Protein AF-A0A0S3TKB3-F1 (afdb_monomer_lite)

Secondary structure (DSSP, 8-state):
-HHHHSS-HHHHHHHHHHHHHHHHHHHHTT--HHHHHHHHHHHHHHHHHHHS-HHHHHHHHHHHTSSHHHHHHHHHHHHHHHHHHHH-HHHHHHHHHHHHHHHHHHHHHHHTT--HHHHHHHHHHHHHHHHHHHHHHHHHHHHTTS--

pLDDT: mean 81.06, std 10.5, range [48.56, 94.25]

Sequence (148 aa):
MAFLQRLPWFSLILLLLTYTTFGWVLSRSRTQPILWLAVAIAIVIFIAILTIPLSKMADYSVSLFRSNLRSFGIAVLGAFLFFLIMARFRLFLDTLVIIAVTMLVKIDFQAAGFSQILAFWLTAAFSFAGLALGVLAEKLMFNYGLIF

Structure (mmCIF, N/CA/C/O backbone):
data_AF-A0A0S3TKB3-F1
#
_entry.id   AF-A0A0S3TKB3-F1
#
loop_
_atom_site.group_PDB
_atom_site.id
_atom_site.type_symbol
_atom_site.label_atom_id
_atom_site.label_alt_id
_atom_site.label_comp_id
_atom_site.label_asym_id
_atom_site.label_entity_id
_atom_site.label_seq_id
_atom_site.pdbx_PDB_ins_code
_atom_site.Cartn_x
_atom_site.Cartn_y
_atom_site.Cartn_z
_atom_site.occupancy
_atom_site.B_iso_or_equiv
_atom_site.auth_seq_id
_atom_site.auth_comp_id
_atom_site.auth_asym_id
_atom_site.auth_atom_id
_atom_site.pdbx_PDB_model_num
ATOM 1 N N . MET A 1 1 ? -4.755 -14.710 24.425 1.00 48.56 1 MET A N 1
ATOM 2 C CA . MET A 1 1 ? -4.784 -15.673 23.297 1.00 48.56 1 MET A CA 1
ATOM 3 C C . MET A 1 1 ? -5.890 -15.400 22.261 1.00 48.56 1 MET A C 1
ATOM 5 O O . MET A 1 1 ? -5.704 -15.783 21.117 1.00 48.56 1 MET A O 1
ATOM 9 N N . ALA A 1 2 ? -6.980 -14.678 22.577 1.00 59.78 2 ALA A N 1
ATOM 10 C CA . ALA A 1 2 ? -8.082 -14.416 21.627 1.00 59.78 2 ALA A CA 1
ATOM 11 C C . ALA A 1 2 ? -7.786 -13.388 20.504 1.00 59.78 2 ALA A C 1
ATOM 13 O O . ALA A 1 2 ? -8.429 -13.418 19.460 1.00 59.78 2 ALA A O 1
ATOM 14 N N . PHE A 1 3 ? -6.809 -12.489 20.688 1.00 58.69 3 PHE A N 1
ATOM 15 C CA . PHE A 1 3 ? -6.486 -11.437 19.708 1.00 58.69 3 PHE A CA 1
ATOM 16 C C . PHE A 1 3 ? -5.838 -11.991 18.426 1.00 58.69 3 PHE A C 1
ATOM 18 O O . PHE A 1 3 ? -6.195 -11.574 17.330 1.00 58.69 3 PHE A O 1
ATOM 25 N N . LEU A 1 4 ? -4.943 -12.981 18.554 1.00 59.38 4 LEU A N 1
ATOM 26 C CA . LEU A 1 4 ? -4.289 -13.641 17.413 1.00 59.38 4 LEU A CA 1
ATOM 27 C C . LEU A 1 4 ? -5.238 -14.560 16.628 1.00 59.38 4 LEU A C 1
ATOM 29 O O . LEU A 1 4 ? -5.048 -14.734 15.430 1.00 59.38 4 LEU A O 1
ATOM 33 N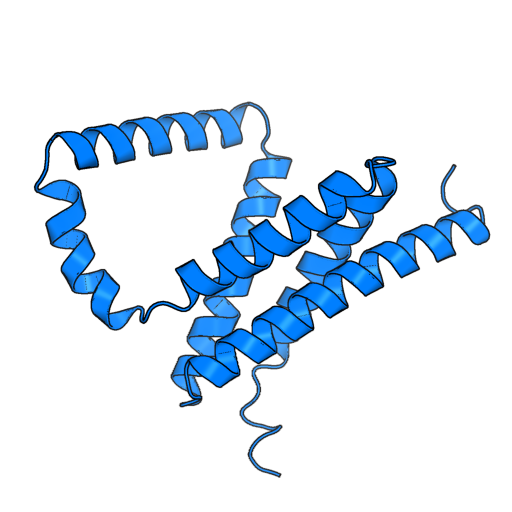 N . GLN A 1 5 ? -6.248 -15.139 17.284 1.00 60.50 5 GLN A N 1
ATOM 34 C CA . GLN A 1 5 ? -7.242 -16.004 16.631 1.00 60.50 5 GLN A CA 1
ATOM 35 C C . GLN A 1 5 ? -8.309 -15.212 15.870 1.00 60.50 5 GLN A C 1
ATOM 37 O O . GLN A 1 5 ? -8.861 -15.713 14.899 1.00 60.50 5 GLN A O 1
ATOM 42 N N . ARG A 1 6 ? -8.592 -13.973 16.292 1.00 65.25 6 ARG A N 1
ATOM 43 C CA . ARG A 1 6 ? -9.484 -13.056 15.566 1.00 65.25 6 ARG A CA 1
ATOM 44 C C . ARG A 1 6 ? -8.797 -12.323 14.417 1.00 65.25 6 ARG A C 1
ATOM 46 O O . ARG A 1 6 ? -9.469 -11.606 13.681 1.00 65.25 6 ARG A O 1
ATOM 53 N N . LEU A 1 7 ? -7.477 -12.456 14.287 1.00 72.69 7 LEU A N 1
ATOM 54 C CA . LEU A 1 7 ? -6.744 -11.845 13.191 1.00 72.69 7 LEU A CA 1
ATOM 55 C C . LEU A 1 7 ? -7.035 -12.625 11.901 1.00 72.69 7 LEU A C 1
ATOM 57 O O . LEU A 1 7 ? -6.867 -13.846 11.886 1.00 72.69 7 LEU A O 1
ATOM 61 N N . PRO A 1 8 ? -7.444 -11.964 10.813 1.00 78.81 8 PRO A N 1
ATOM 62 C CA . PRO A 1 8 ? -7.746 -12.653 9.571 1.00 78.81 8 PRO A CA 1
ATOM 63 C C . PRO A 1 8 ? -6.454 -12.954 8.808 1.00 78.81 8 PRO A C 1
ATOM 65 O O . PRO A 1 8 ? -6.017 -12.228 7.918 1.00 78.81 8 PRO A O 1
ATOM 68 N N . TRP A 1 9 ? -5.800 -14.046 9.201 1.00 79.25 9 TRP A N 1
ATOM 69 C CA . TRP A 1 9 ? -4.498 -14.446 8.668 1.00 79.25 9 TRP A CA 1
ATOM 70 C C . TRP A 1 9 ? -4.501 -14.612 7.151 1.00 79.25 9 TRP A C 1
ATOM 72 O O . TRP A 1 9 ? -3.556 -14.182 6.498 1.00 79.25 9 TRP A O 1
ATOM 82 N N . PHE A 1 10 ? -5.565 -15.179 6.578 1.00 84.75 10 PHE A N 1
ATOM 83 C CA . PHE A 1 10 ? -5.652 -15.389 5.133 1.00 84.75 10 PHE A CA 1
ATOM 84 C C . PHE A 1 10 ? -5.618 -14.075 4.353 1.00 84.75 10 PHE A C 1
ATOM 86 O O . PHE A 1 10 ? -4.838 -13.952 3.411 1.00 84.75 10 PHE A O 1
ATOM 93 N N . SER A 1 11 ? -6.406 -13.077 4.756 1.00 85.62 11 SER A N 1
ATOM 94 C CA . SER A 1 11 ? -6.429 -11.788 4.065 1.00 85.62 11 SER A CA 1
ATOM 95 C C . SER A 1 11 ? -5.152 -10.986 4.303 1.00 85.62 11 SER A C 1
ATOM 97 O O . SER A 1 11 ? -4.661 -10.348 3.375 1.00 85.62 11 SER A O 1
ATOM 99 N N . LEU A 1 12 ? -4.536 -11.097 5.484 1.00 85.06 12 LEU A N 1
ATOM 100 C CA . LEU A 1 12 ? -3.231 -10.491 5.766 1.00 85.06 12 LEU A CA 1
ATOM 101 C C . LEU A 1 12 ? -2.088 -11.117 4.958 1.00 85.06 12 LEU A C 1
ATOM 103 O O . LEU A 1 12 ? -1.234 -10.391 4.452 1.00 85.06 12 LEU A O 1
ATOM 107 N N . ILE A 1 13 ? -2.074 -12.442 4.801 1.00 89.06 13 ILE A N 1
ATOM 108 C CA . ILE A 1 13 ? -1.101 -13.139 3.948 1.00 89.06 13 ILE A CA 1
ATOM 109 C C . ILE A 1 13 ? -1.287 -12.706 2.495 1.00 89.06 13 ILE A C 1
ATOM 111 O O . ILE A 1 13 ? -0.310 -12.403 1.814 1.00 89.06 13 ILE A O 1
ATOM 115 N N . LEU A 1 14 ? -2.535 -12.625 2.030 1.00 88.00 14 LEU A N 1
ATOM 116 C CA . LEU A 1 14 ? -2.843 -12.195 0.670 1.00 88.00 14 LEU A CA 1
ATOM 117 C C . LEU A 1 14 ? -2.419 -10.737 0.431 1.00 88.00 14 LEU A C 1
ATOM 119 O O . LEU A 1 14 ? -1.887 -10.414 -0.632 1.00 88.00 14 LEU A O 1
ATOM 123 N N . LEU A 1 15 ? -2.593 -9.869 1.435 1.00 89.62 15 LEU A N 1
ATOM 124 C CA . LEU A 1 15 ? -2.149 -8.471 1.410 1.00 89.62 15 LEU A CA 1
ATOM 125 C C . LEU A 1 15 ? -0.634 -8.401 1.286 1.00 89.62 15 LEU A C 1
ATOM 127 O O . LEU A 1 15 ? -0.113 -7.743 0.387 1.00 89.62 15 LEU A O 1
ATOM 131 N N . LEU A 1 16 ? 0.061 -9.135 2.150 1.00 90.38 16 LEU A N 1
ATOM 132 C CA . LEU A 1 16 ? 1.512 -9.199 2.163 1.00 90.38 16 LEU A CA 1
ATOM 133 C C . LEU A 1 16 ? 2.039 -9.685 0.808 1.00 90.38 16 LEU A C 1
ATOM 135 O O . LEU A 1 16 ? 2.877 -9.014 0.217 1.00 90.38 16 LEU A O 1
ATOM 139 N N . LEU A 1 17 ? 1.479 -10.767 0.259 1.00 88.56 17 LEU A N 1
ATOM 140 C CA . LEU A 1 17 ? 1.892 -11.333 -1.027 1.00 88.56 17 LEU A CA 1
ATOM 141 C C . LEU A 1 17 ? 1.656 -10.369 -2.203 1.00 88.56 17 LEU A C 1
ATOM 143 O O . LEU A 1 17 ? 2.500 -10.242 -3.096 1.00 88.56 17 LEU A O 1
ATOM 147 N N . THR A 1 18 ? 0.532 -9.651 -2.181 1.00 90.12 18 THR A N 1
ATOM 148 C CA . THR A 1 18 ? 0.194 -8.643 -3.195 1.00 90.12 18 THR A CA 1
ATOM 149 C C . THR A 1 18 ? 1.203 -7.495 -3.168 1.00 90.12 18 THR A C 1
ATOM 151 O O . THR A 1 18 ? 1.782 -7.153 -4.199 1.00 90.12 18 THR A O 1
ATOM 154 N N . TYR A 1 19 ? 1.486 -6.941 -1.986 1.00 87.00 19 TYR A N 1
ATOM 155 C CA . TYR A 1 19 ? 2.459 -5.856 -1.841 1.00 87.00 19 TYR A CA 1
ATOM 156 C C . TYR A 1 19 ? 3.908 -6.310 -2.053 1.00 87.00 19 TYR A C 1
ATOM 158 O O . TYR A 1 19 ? 4.719 -5.516 -2.524 1.00 87.00 19 TYR A O 1
ATOM 166 N N . THR A 1 20 ? 4.240 -7.576 -1.789 1.00 88.62 20 THR A N 1
ATOM 167 C CA . THR A 1 20 ? 5.534 -8.171 -2.160 1.00 88.62 20 THR A CA 1
ATOM 168 C C . THR A 1 20 ? 5.708 -8.238 -3.666 1.00 88.62 20 THR A C 1
ATOM 170 O O . THR A 1 20 ? 6.736 -7.798 -4.176 1.00 88.62 20 THR A O 1
ATOM 173 N N . THR A 1 21 ? 4.692 -8.700 -4.392 1.00 86.12 21 THR A N 1
ATOM 174 C CA . THR A 1 21 ? 4.726 -8.728 -5.861 1.00 86.12 21 THR A CA 1
ATOM 175 C C . THR A 1 21 ? 4.843 -7.313 -6.427 1.00 86.12 21 THR A C 1
ATOM 177 O O . THR A 1 21 ? 5.677 -7.049 -7.292 1.00 86.12 21 THR A O 1
ATOM 180 N N . PHE A 1 22 ? 4.075 -6.370 -5.880 1.00 85.56 22 PHE A N 1
ATOM 181 C CA . PHE A 1 22 ? 4.130 -4.967 -6.278 1.00 85.56 22 PHE A CA 1
ATOM 182 C C . PHE A 1 22 ? 5.501 -4.322 -5.997 1.00 85.56 22 PHE A C 1
ATOM 184 O O . PHE A 1 22 ? 6.063 -3.653 -6.863 1.00 85.56 22 PHE A O 1
ATOM 191 N N . GLY A 1 23 ? 6.081 -4.569 -4.817 1.00 83.44 23 GLY A N 1
ATOM 192 C CA . GLY A 1 23 ? 7.406 -4.071 -4.437 1.00 83.44 23 GLY A CA 1
ATOM 193 C C . GLY A 1 23 ? 8.533 -4.661 -5.280 1.00 83.44 23 GLY A C 1
ATOM 194 O O .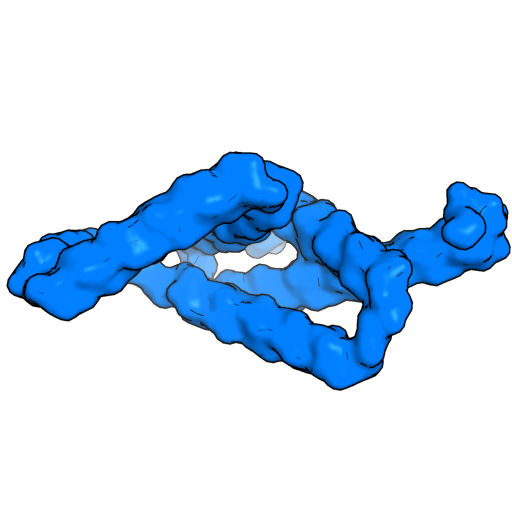 GLY A 1 23 ? 9.476 -3.950 -5.629 1.00 83.44 23 GLY A O 1
ATOM 195 N N . TRP A 1 24 ? 8.412 -5.930 -5.671 1.00 84.62 24 TRP A N 1
ATOM 196 C CA . TRP A 1 24 ? 9.342 -6.572 -6.596 1.00 84.62 24 TRP A CA 1
ATOM 197 C C . TRP A 1 24 ? 9.306 -5.896 -7.974 1.00 84.62 24 TRP A C 1
ATOM 199 O O . TRP A 1 24 ? 10.345 -5.454 -8.468 1.00 84.62 24 TRP A O 1
ATOM 209 N N . VAL A 1 25 ? 8.118 -5.725 -8.566 1.00 83.25 25 VAL A N 1
ATOM 210 C CA . VAL A 1 25 ? 7.958 -5.048 -9.868 1.00 83.25 25 VAL A CA 1
ATOM 211 C C . VAL A 1 25 ? 8.525 -3.624 -9.827 1.00 83.25 25 VAL A C 1
ATOM 213 O O . VAL A 1 25 ? 9.239 -3.224 -10.748 1.00 83.25 25 VAL A O 1
ATOM 216 N N . LEU A 1 26 ? 8.277 -2.889 -8.739 1.00 84.06 26 LEU A N 1
ATOM 217 C CA . LEU A 1 26 ? 8.792 -1.533 -8.536 1.00 84.06 26 LEU A CA 1
ATOM 218 C C . LEU A 1 26 ? 10.321 -1.483 -8.370 1.00 84.06 26 LEU A C 1
ATOM 220 O O . LEU A 1 26 ? 10.962 -0.516 -8.783 1.00 84.06 26 LEU A O 1
ATOM 224 N N . SER A 1 27 ? 10.926 -2.500 -7.758 1.00 80.69 27 SER A N 1
ATOM 225 C CA . SER A 1 27 ? 12.384 -2.603 -7.638 1.00 80.69 27 SER A CA 1
ATOM 226 C C . SER A 1 27 ? 13.032 -2.902 -8.988 1.00 80.69 27 SER A C 1
ATOM 228 O O . SER A 1 27 ? 14.041 -2.292 -9.352 1.00 80.69 27 SER A O 1
ATOM 230 N N . ARG A 1 28 ? 12.404 -3.777 -9.777 1.00 79.75 28 ARG A N 1
ATOM 231 C CA . ARG A 1 28 ? 12.906 -4.180 -11.090 1.00 79.75 28 ARG A CA 1
ATOM 232 C C . ARG A 1 28 ? 12.916 -3.043 -12.109 1.00 79.75 28 ARG A C 1
ATOM 234 O O . ARG A 1 28 ? 13.794 -2.993 -12.967 1.00 79.75 28 ARG A O 1
ATOM 241 N N . SER A 1 29 ? 11.999 -2.083 -12.000 1.00 80.44 29 SER A N 1
ATOM 242 C CA . SER A 1 29 ? 11.949 -0.914 -12.888 1.00 80.44 29 SER A CA 1
ATOM 243 C C . SER A 1 29 ? 13.059 0.128 -12.655 1.00 80.44 29 SER A C 1
ATOM 245 O O . SER A 1 29 ? 12.997 1.199 -13.254 1.00 80.44 29 SER A O 1
ATOM 247 N N . ARG A 1 30 ? 14.079 -0.161 -11.818 1.00 69.19 30 ARG A N 1
ATOM 248 C CA . ARG A 1 30 ? 15.203 0.745 -11.469 1.00 69.19 30 ARG A CA 1
ATOM 249 C C . ARG A 1 30 ? 14.733 2.171 -11.172 1.00 69.19 30 ARG A C 1
ATOM 251 O O . ARG A 1 30 ? 15.247 3.166 -11.680 1.00 69.19 30 ARG A O 1
ATOM 258 N N . THR A 1 31 ? 13.692 2.235 -10.360 1.00 68.38 31 THR A N 1
ATOM 259 C CA . THR A 1 31 ? 12.899 3.435 -10.132 1.00 68.38 31 THR A CA 1
ATOM 260 C C . THR A 1 31 ? 13.668 4.453 -9.285 1.00 68.38 31 THR A C 1
ATOM 262 O O . THR A 1 31 ? 14.374 4.077 -8.349 1.00 68.38 31 THR A O 1
ATOM 265 N N . GLN A 1 32 ? 13.526 5.749 -9.586 1.00 82.31 32 GLN A N 1
ATOM 266 C CA . GLN A 1 32 ? 14.184 6.810 -8.814 1.00 82.31 32 GLN A CA 1
ATOM 267 C C . GLN A 1 32 ? 13.757 6.780 -7.331 1.00 82.31 32 GLN A C 1
ATOM 269 O O . GLN A 1 32 ? 12.592 6.498 -7.043 1.00 82.31 32 GLN A O 1
ATOM 274 N N . PRO A 1 33 ? 14.635 7.154 -6.379 1.00 78.81 33 PRO A N 1
ATOM 275 C CA . PRO A 1 33 ? 14.316 7.143 -4.946 1.00 78.81 33 PRO A CA 1
ATOM 276 C C . PRO A 1 33 ? 13.070 7.967 -4.582 1.00 78.81 33 PRO A C 1
ATOM 278 O O . PRO A 1 33 ? 12.326 7.606 -3.675 1.00 78.81 33 PRO A O 1
ATOM 281 N N . ILE A 1 34 ? 12.798 9.048 -5.322 1.00 80.88 34 ILE A N 1
ATOM 282 C CA . ILE A 1 34 ? 11.627 9.908 -5.103 1.00 80.88 34 ILE A CA 1
ATOM 283 C C . ILE A 1 34 ? 10.298 9.175 -5.360 1.00 80.88 34 ILE A C 1
ATOM 285 O O . ILE A 1 34 ? 9.308 9.411 -4.669 1.00 80.88 34 ILE A O 1
ATOM 289 N N . LEU A 1 35 ? 10.281 8.239 -6.316 1.00 84.19 35 LEU A N 1
ATOM 290 C CA . LEU A 1 35 ? 9.094 7.457 -6.666 1.00 84.19 35 LEU A CA 1
ATOM 291 C C . LEU A 1 35 ? 8.744 6.446 -5.568 1.00 84.19 35 LEU A C 1
ATOM 293 O O . LEU A 1 35 ? 7.566 6.180 -5.358 1.00 84.19 35 LEU A O 1
ATOM 297 N N . TRP A 1 36 ? 9.726 5.955 -4.805 1.00 83.12 36 TRP A N 1
ATOM 298 C CA . TRP A 1 36 ? 9.466 5.131 -3.618 1.00 83.12 36 TRP A CA 1
ATOM 299 C C . TRP A 1 36 ? 8.688 5.899 -2.553 1.00 83.12 36 TRP A C 1
ATOM 301 O O . TRP A 1 36 ? 7.725 5.373 -1.994 1.00 83.12 36 TRP A O 1
ATOM 311 N N . LEU A 1 37 ? 9.066 7.158 -2.310 1.00 84.50 37 LEU A N 1
ATOM 312 C CA . LEU A 1 37 ? 8.359 8.021 -1.366 1.00 84.50 37 LEU A CA 1
ATOM 313 C C . LEU A 1 37 ? 6.935 8.318 -1.857 1.00 84.50 37 LEU A C 1
ATOM 315 O O . LEU A 1 37 ? 5.985 8.232 -1.082 1.00 84.50 37 LEU A O 1
ATOM 319 N N . ALA A 1 38 ? 6.776 8.596 -3.155 1.00 87.44 38 ALA A N 1
ATOM 320 C CA . ALA A 1 38 ? 5.468 8.811 -3.768 1.00 87.44 38 ALA A CA 1
ATOM 321 C C . ALA A 1 38 ? 4.558 7.577 -3.635 1.00 87.44 38 ALA A C 1
ATOM 323 O O . ALA A 1 38 ? 3.392 7.716 -3.270 1.00 87.44 38 ALA A O 1
ATOM 324 N N . VAL A 1 39 ? 5.091 6.371 -3.859 1.00 86.88 39 VAL A N 1
ATOM 325 C CA . VAL A 1 39 ? 4.358 5.107 -3.688 1.00 86.88 39 VAL A CA 1
ATOM 326 C C . VAL A 1 39 ? 3.974 4.879 -2.227 1.00 86.88 39 VAL A C 1
ATOM 328 O O . VAL A 1 39 ? 2.823 4.552 -1.946 1.00 86.88 39 VAL A O 1
ATOM 331 N N . ALA A 1 40 ? 4.894 5.098 -1.285 1.00 86.69 40 ALA A N 1
ATOM 332 C CA . ALA A 1 40 ? 4.612 4.974 0.144 1.00 86.69 40 ALA A CA 1
ATOM 333 C C . ALA A 1 40 ? 3.470 5.908 0.582 1.00 86.69 40 ALA A C 1
ATOM 335 O O . ALA A 1 40 ? 2.531 5.476 1.252 1.00 86.69 40 ALA A O 1
ATOM 336 N N . ILE A 1 41 ? 3.516 7.173 0.150 1.00 88.81 41 ILE A N 1
ATOM 337 C CA . ILE A 1 41 ? 2.466 8.160 0.423 1.00 88.81 41 ILE A CA 1
ATOM 338 C C . ILE A 1 41 ? 1.144 7.733 -0.226 1.00 88.81 41 ILE A C 1
ATOM 340 O O . ILE A 1 41 ? 0.104 7.764 0.432 1.00 88.81 41 ILE A O 1
ATOM 344 N N . ALA A 1 42 ? 1.174 7.287 -1.485 1.00 88.81 42 ALA A N 1
ATOM 345 C CA . ALA A 1 42 ? -0.014 6.830 -2.198 1.00 88.81 42 ALA A CA 1
ATOM 346 C C . ALA A 1 42 ? -0.695 5.650 -1.489 1.00 88.81 42 ALA A C 1
ATOM 348 O O . ALA A 1 42 ? -1.915 5.654 -1.357 1.00 88.81 42 ALA A O 1
ATOM 349 N N . ILE A 1 43 ? 0.074 4.686 -0.971 1.00 87.75 43 ILE A N 1
ATOM 350 C CA . ILE A 1 43 ? -0.454 3.541 -0.213 1.00 87.75 43 ILE A CA 1
ATOM 351 C C . ILE A 1 43 ? -1.126 4.005 1.077 1.00 87.75 43 ILE A C 1
ATOM 353 O O . ILE A 1 43 ? -2.245 3.589 1.366 1.00 87.75 43 ILE A O 1
ATOM 357 N N . VAL A 1 44 ? -0.490 4.899 1.837 1.00 88.25 44 VAL A N 1
ATOM 358 C CA . VAL A 1 44 ? -1.072 5.432 3.079 1.00 88.25 44 VAL A CA 1
ATOM 359 C C . VAL A 1 44 ? -2.381 6.169 2.797 1.00 88.25 44 VAL A C 1
ATOM 361 O O . VAL A 1 44 ? -3.378 5.927 3.477 1.00 88.25 44 VAL A O 1
ATOM 364 N N . ILE A 1 45 ? -2.406 7.023 1.769 1.00 87.88 45 ILE A N 1
ATOM 365 C CA . ILE A 1 45 ? -3.615 7.741 1.344 1.00 87.88 45 ILE A CA 1
ATOM 366 C C . ILE A 1 45 ? -4.698 6.751 0.903 1.00 87.88 45 ILE A C 1
ATOM 368 O O . ILE A 1 45 ? -5.851 6.873 1.312 1.00 87.88 45 ILE A O 1
ATOM 372 N N . PHE A 1 46 ? -4.338 5.747 0.108 1.00 87.44 46 PHE A N 1
ATOM 373 C CA . PHE A 1 46 ? -5.263 4.735 -0.387 1.00 87.44 46 PHE A CA 1
ATOM 374 C C . PHE A 1 46 ? -5.895 3.922 0.751 1.00 87.44 46 PHE A C 1
ATOM 376 O O . PHE A 1 46 ? -7.119 3.782 0.809 1.00 87.44 46 PHE A O 1
ATOM 383 N N . ILE A 1 47 ? -5.086 3.466 1.713 1.00 86.31 47 ILE A N 1
ATOM 384 C CA . ILE A 1 47 ? -5.568 2.775 2.913 1.00 86.31 47 ILE A CA 1
ATOM 385 C C . ILE A 1 47 ? -6.448 3.716 3.746 1.00 86.31 47 ILE A C 1
ATOM 387 O O . ILE A 1 47 ? -7.493 3.287 4.233 1.00 86.31 47 ILE A O 1
ATOM 391 N N . ALA A 1 48 ? -6.092 4.998 3.883 1.00 84.62 48 ALA A N 1
ATOM 392 C CA . ALA A 1 48 ? -6.892 5.972 4.628 1.00 84.62 48 ALA A CA 1
ATOM 393 C C . ALA A 1 48 ? -8.280 6.177 4.000 1.00 84.62 48 ALA A C 1
ATOM 395 O O . ALA A 1 48 ? -9.286 6.130 4.711 1.00 84.62 48 ALA A O 1
ATOM 396 N N . ILE A 1 49 ? -8.345 6.323 2.671 1.00 83.25 49 ILE A N 1
ATOM 397 C CA . ILE A 1 49 ? -9.601 6.428 1.914 1.00 83.25 49 ILE A CA 1
ATOM 398 C C . ILE A 1 49 ? -10.440 5.162 2.109 1.00 83.25 49 ILE A C 1
ATOM 400 O O . ILE A 1 49 ? -11.630 5.243 2.415 1.00 83.25 49 ILE A O 1
ATOM 404 N N . LEU A 1 50 ? -9.826 3.982 1.981 1.00 78.94 50 LEU A N 1
ATOM 405 C CA . LEU A 1 50 ? -10.540 2.718 2.141 1.00 78.94 50 LEU A CA 1
ATOM 406 C C . LEU A 1 50 ? -10.986 2.457 3.576 1.00 78.94 50 LEU A C 1
ATOM 408 O O . LEU A 1 50 ? -12.004 1.800 3.770 1.00 78.94 50 LEU A O 1
ATOM 412 N N . THR A 1 51 ? -10.288 2.979 4.580 1.00 74.06 51 THR A N 1
ATOM 413 C CA . THR A 1 51 ? -10.607 2.741 5.993 1.00 74.06 51 THR A CA 1
ATOM 414 C C . THR A 1 51 ? -11.876 3.475 6.448 1.00 74.06 51 THR A C 1
ATOM 416 O O . THR A 1 51 ? -12.424 3.153 7.501 1.00 74.06 51 THR A O 1
ATOM 419 N N . ILE A 1 52 ? -12.415 4.411 5.659 1.00 72.31 52 ILE A N 1
ATOM 420 C CA . ILE A 1 52 ? -13.704 5.066 5.937 1.00 72.31 52 ILE A CA 1
ATOM 421 C C . ILE A 1 52 ? -14.822 3.999 6.051 1.00 72.31 52 ILE A C 1
ATOM 423 O O . ILE A 1 52 ? -14.904 3.105 5.201 1.00 72.31 52 ILE A O 1
ATOM 427 N N . PRO A 1 53 ? -15.686 4.033 7.087 1.00 64.56 53 PRO A N 1
ATOM 428 C C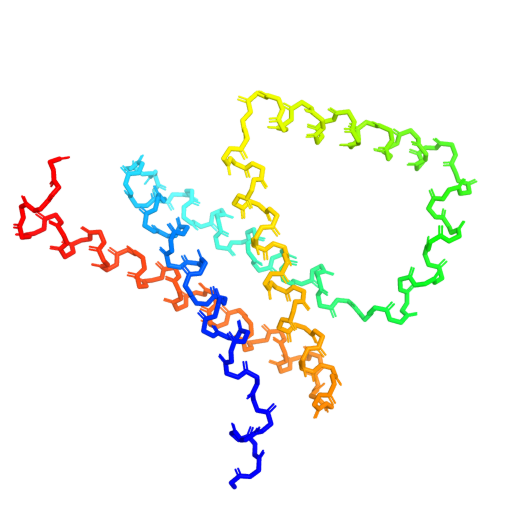A . PRO A 1 53 ? -16.661 2.973 7.345 1.00 64.56 53 PRO A CA 1
ATOM 429 C C . PRO A 1 53 ? -17.634 2.762 6.174 1.00 64.56 53 PRO A C 1
ATOM 431 O O . PRO A 1 53 ? -18.295 3.700 5.726 1.00 64.56 53 PRO A O 1
ATOM 434 N N . LEU A 1 54 ? -17.748 1.503 5.716 1.00 61.12 54 LEU A N 1
ATOM 435 C CA . LEU A 1 54 ? -18.657 1.076 4.637 1.00 61.12 54 LEU A CA 1
ATOM 436 C C . LEU A 1 54 ? -20.125 1.413 4.940 1.00 61.12 54 LEU A C 1
ATOM 438 O O . LEU A 1 54 ? -20.886 1.686 4.019 1.00 61.12 54 LEU A O 1
ATOM 442 N N . SER A 1 55 ? -20.516 1.460 6.216 1.00 57.12 55 SER A N 1
ATOM 443 C CA . SER A 1 55 ? -21.877 1.823 6.628 1.00 57.12 55 SER A CA 1
ATOM 444 C C . SER A 1 55 ? -22.285 3.231 6.189 1.00 57.12 55 SER A C 1
ATOM 446 O O . SER A 1 55 ? -23.453 3.450 5.902 1.00 57.12 55 SER A O 1
ATOM 448 N N . LYS A 1 56 ? -21.333 4.164 6.043 1.00 59.03 56 LYS A N 1
ATOM 449 C CA . LYS A 1 56 ? -21.605 5.491 5.468 1.00 59.03 56 LYS A CA 1
ATOM 450 C C . LYS A 1 56 ? -21.625 5.486 3.937 1.00 59.03 56 LYS A C 1
ATOM 452 O O . LYS A 1 56 ? -22.182 6.402 3.349 1.00 59.03 56 LYS A O 1
ATOM 457 N N . MET A 1 57 ? -21.046 4.480 3.270 1.00 55.69 57 MET A N 1
ATOM 458 C CA . MET A 1 57 ? -21.031 4.393 1.800 1.00 55.69 57 MET A CA 1
ATOM 459 C C . MET A 1 57 ? -22.420 4.109 1.208 1.00 55.69 57 MET A C 1
ATOM 461 O O . MET A 1 57 ? -22.687 4.541 0.087 1.00 55.69 57 MET A O 1
ATOM 465 N N . ALA A 1 58 ? -23.311 3.446 1.956 1.00 58.03 58 ALA A N 1
ATOM 466 C CA . ALA A 1 58 ? -24.692 3.204 1.531 1.00 58.03 58 ALA A CA 1
ATOM 467 C C . ALA A 1 58 ? -25.464 4.522 1.306 1.00 58.03 58 ALA A C 1
ATOM 469 O O . ALA A 1 58 ? -26.096 4.688 0.263 1.00 58.03 58 ALA A O 1
ATOM 470 N N . ASP A 1 59 ? -25.300 5.505 2.198 1.00 59.62 59 ASP A N 1
ATOM 471 C CA . ASP A 1 59 ? -25.897 6.842 2.051 1.00 59.62 59 ASP A CA 1
ATOM 472 C C . ASP A 1 59 ? -25.266 7.644 0.896 1.00 59.62 59 ASP A C 1
ATOM 474 O O . ASP A 1 59 ? -25.929 8.442 0.224 1.00 59.62 59 ASP A O 1
ATOM 478 N N . TYR A 1 60 ? -23.980 7.408 0.605 1.00 57.31 60 TYR A N 1
ATOM 479 C CA . TYR A 1 60 ? -23.300 8.032 -0.533 1.00 57.31 60 TYR A CA 1
ATOM 480 C C . TYR A 1 60 ? -23.765 7.485 -1.885 1.00 57.31 60 TYR A C 1
ATOM 482 O O . TYR A 1 60 ? -23.713 8.233 -2.860 1.00 57.31 60 TYR A O 1
ATOM 490 N N . SER A 1 61 ? -24.258 6.246 -1.969 1.00 56.62 61 SER A N 1
ATOM 491 C CA . SER A 1 61 ? -24.684 5.636 -3.238 1.00 56.62 61 SER A CA 1
ATOM 492 C C . SER A 1 61 ? -25.827 6.418 -3.905 1.00 56.62 61 SER A C 1
ATOM 494 O O . SER A 1 61 ? -25.758 6.746 -5.090 1.00 56.62 61 SER A O 1
ATOM 496 N N . VAL A 1 62 ? -26.814 6.864 -3.118 1.00 58.47 62 VAL A N 1
ATOM 497 C CA . VAL A 1 62 ? -27.916 7.726 -3.593 1.00 58.47 62 VAL A CA 1
ATOM 498 C C . VAL A 1 62 ? -27.424 9.147 -3.921 1.00 58.47 62 VAL A C 1
ATOM 500 O O . VAL A 1 62 ? -27.940 9.815 -4.815 1.00 58.47 62 VAL A O 1
ATOM 503 N N . SER A 1 63 ? -26.376 9.614 -3.240 1.00 56.88 63 SER A N 1
ATOM 504 C CA . SER A 1 63 ? -25.762 10.930 -3.460 1.00 56.88 63 SER A CA 1
ATOM 505 C C . SER A 1 63 ? -24.884 10.973 -4.723 1.00 56.88 63 SER A C 1
ATOM 507 O O . SER A 1 63 ? -24.785 12.014 -5.381 1.00 56.88 63 SER A O 1
ATOM 509 N N . LEU A 1 64 ? -24.247 9.858 -5.089 1.00 59.66 64 LEU A N 1
ATOM 510 C CA . LEU A 1 64 ? -23.313 9.757 -6.216 1.00 59.66 64 LEU A CA 1
ATOM 511 C C . LEU A 1 64 ? -23.989 9.981 -7.576 1.00 59.66 64 LEU A C 1
ATOM 513 O O .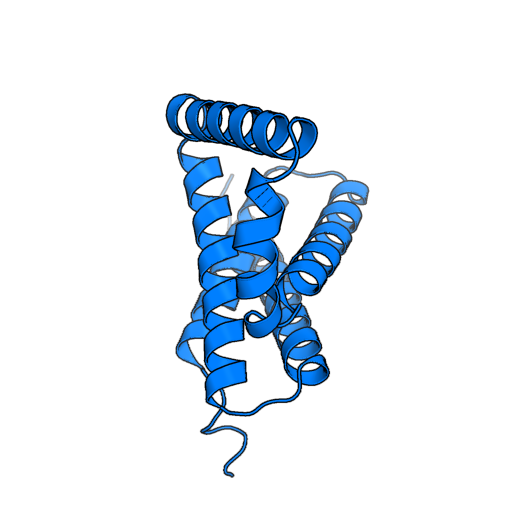 LEU A 1 64 ? -23.376 10.583 -8.451 1.00 59.66 64 LEU A O 1
ATOM 517 N N . PHE A 1 65 ? -25.265 9.618 -7.725 1.00 59.44 65 PHE A N 1
ATOM 518 C CA . PHE A 1 65 ? -26.029 9.820 -8.965 1.00 59.44 65 PHE A CA 1
ATOM 519 C C . PHE A 1 65 ? -26.922 11.069 -8.966 1.00 59.44 65 PHE A C 1
ATOM 521 O O . PHE A 1 65 ? -27.555 11.376 -9.971 1.00 59.44 65 PHE A O 1
ATOM 528 N N . ARG A 1 66 ? -26.966 11.830 -7.864 1.00 66.25 66 ARG A N 1
ATOM 529 C CA . ARG A 1 66 ? -27.866 12.991 -7.731 1.00 66.25 66 ARG A CA 1
ATOM 530 C C . ARG A 1 66 ? -27.347 14.265 -8.408 1.00 66.25 66 ARG A C 1
ATOM 532 O O . ARG A 1 66 ? -28.115 15.192 -8.633 1.00 66.25 66 ARG A O 1
ATOM 539 N N . SER A 1 67 ? -26.047 14.346 -8.698 1.00 75.12 67 SER A N 1
ATOM 540 C CA . SER A 1 67 ? -25.409 15.540 -9.271 1.00 75.12 67 SER A CA 1
ATOM 541 C C . SER A 1 67 ? -24.877 15.257 -10.674 1.00 75.12 67 SER A C 1
ATOM 543 O O . SER A 1 67 ? -24.122 14.302 -10.863 1.00 75.12 67 SER A O 1
ATOM 545 N N . ASN A 1 68 ? -25.201 16.129 -11.635 1.00 78.00 68 ASN A N 1
ATOM 546 C CA . ASN A 1 68 ? -24.718 16.045 -13.020 1.00 78.00 68 ASN A CA 1
ATOM 547 C C . ASN A 1 68 ? -23.186 15.946 -13.105 1.00 78.00 68 ASN A C 1
ATOM 549 O O . ASN A 1 68 ? -22.661 15.182 -13.911 1.00 78.00 68 ASN A O 1
ATOM 553 N N . LEU A 1 69 ? -22.464 16.648 -12.224 1.00 81.00 69 LEU A N 1
ATOM 554 C CA . LEU A 1 69 ? -21.000 16.612 -12.182 1.00 81.00 69 LEU A CA 1
ATOM 555 C C . LEU A 1 69 ? -20.464 15.245 -11.720 1.00 81.00 69 LEU A C 1
ATOM 557 O O . LEU A 1 69 ? -19.438 14.776 -12.205 1.00 81.00 69 LEU A O 1
ATOM 561 N N . ARG A 1 70 ? -21.171 14.584 -10.796 1.00 78.94 70 ARG A N 1
ATOM 562 C CA . ARG A 1 70 ? -20.783 13.264 -10.277 1.00 78.94 70 ARG A CA 1
ATOM 563 C C . ARG A 1 70 ? -21.075 12.157 -11.283 1.00 78.94 70 ARG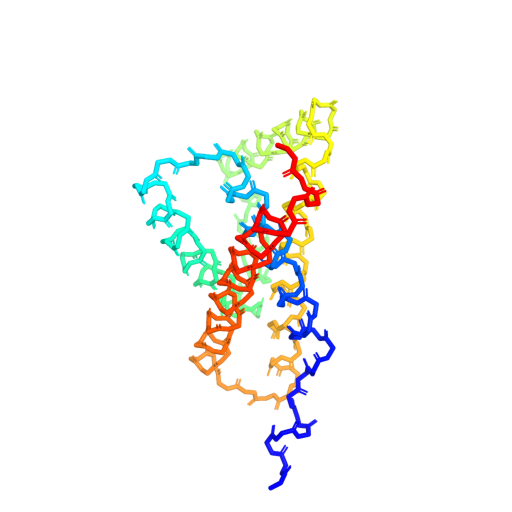 A C 1
ATOM 565 O O . ARG A 1 70 ? -20.222 11.302 -11.485 1.00 78.94 70 ARG A O 1
ATOM 572 N N . SER A 1 71 ? -22.225 12.220 -11.955 1.00 84.00 71 SER A N 1
ATOM 573 C CA . SER A 1 71 ? -22.569 11.289 -13.037 1.00 84.00 71 SER A CA 1
ATOM 574 C C . SER A 1 71 ? -21.571 11.387 -14.199 1.00 84.00 71 SER A C 1
ATOM 576 O O . SER A 1 71 ? -21.057 10.369 -14.660 1.00 84.00 71 SER A O 1
ATOM 578 N N . PHE A 1 72 ? -21.191 12.611 -14.589 1.00 87.19 72 PHE A N 1
ATOM 579 C CA . PHE A 1 72 ? -20.112 12.833 -15.555 1.00 87.19 72 PHE A CA 1
ATOM 580 C C . PHE A 1 72 ? -18.788 12.210 -15.088 1.00 87.19 72 PHE A C 1
ATOM 582 O O . PHE A 1 72 ? -18.156 11.473 -15.840 1.00 87.19 72 PHE A O 1
ATOM 589 N N . GLY A 1 73 ? -18.398 12.432 -13.828 1.00 88.12 73 GLY A N 1
ATOM 590 C CA . GLY A 1 73 ? -17.194 11.828 -13.253 1.00 88.12 73 GLY A CA 1
ATOM 591 C C . GLY A 1 73 ? -17.204 10.295 -13.284 1.00 88.12 73 GLY A C 1
ATOM 592 O O . GLY A 1 73 ? -16.198 9.692 -13.647 1.00 88.12 73 GLY A O 1
ATOM 593 N N . ILE A 1 74 ? -18.338 9.661 -12.966 1.00 86.44 74 ILE A N 1
ATOM 594 C CA . ILE A 1 74 ? -18.503 8.198 -13.024 1.00 86.44 74 ILE A CA 1
ATOM 595 C C . ILE A 1 74 ? -18.386 7.692 -14.465 1.00 86.44 74 ILE A C 1
ATOM 597 O O . ILE A 1 74 ? -17.715 6.690 -14.697 1.00 86.44 74 ILE A O 1
ATOM 601 N N . ALA A 1 75 ? -18.981 8.389 -15.438 1.00 90.88 75 ALA A N 1
ATOM 602 C CA . ALA A 1 75 ? -18.871 8.025 -16.850 1.00 90.88 75 ALA A CA 1
ATOM 603 C C . ALA A 1 75 ? -17.420 8.118 -17.357 1.00 90.88 75 ALA A C 1
ATOM 605 O O . ALA A 1 75 ? -16.937 7.195 -18.013 1.00 90.88 75 ALA A O 1
ATOM 606 N N . VAL A 1 76 ? -16.697 9.186 -16.996 1.00 93.62 76 VAL A N 1
ATOM 607 C CA . VAL A 1 76 ? -15.270 9.353 -17.325 1.00 93.62 76 VAL A CA 1
ATOM 608 C C . VAL A 1 76 ? -14.421 8.261 -16.667 1.00 93.62 76 VAL A C 1
ATOM 610 O O . VAL A 1 76 ? -13.577 7.662 -17.333 1.00 93.62 76 VAL A O 1
ATOM 613 N N . LEU A 1 77 ? -14.668 7.947 -15.389 1.00 89.94 77 LEU A N 1
ATOM 614 C CA . LEU A 1 77 ? -14.005 6.839 -14.692 1.00 89.94 77 LEU A CA 1
ATOM 615 C C . LEU A 1 77 ? -14.284 5.493 -15.366 1.00 89.94 77 LEU A C 1
ATOM 617 O O . LEU A 1 77 ? -13.361 4.707 -15.559 1.00 89.94 77 LEU A O 1
ATOM 621 N N . GLY A 1 78 ? -15.532 5.234 -15.756 1.00 91.12 78 GLY A N 1
ATOM 622 C CA . GLY A 1 78 ? -15.924 4.016 -16.462 1.00 91.12 78 GLY A CA 1
ATOM 623 C C . GLY A 1 78 ? -15.206 3.868 -17.804 1.00 91.12 78 GLY A C 1
ATOM 624 O O . GLY A 1 78 ? -14.643 2.813 -18.085 1.00 91.12 78 GLY A O 1
ATOM 625 N N . ALA A 1 79 ? -15.147 4.940 -18.597 1.00 94.25 79 ALA A N 1
ATOM 626 C CA . ALA A 1 79 ? -14.406 4.957 -19.857 1.00 94.25 79 ALA A CA 1
ATOM 627 C C . ALA A 1 79 ? -12.899 4.736 -19.643 1.00 94.25 79 ALA A C 1
ATOM 629 O O . ALA A 1 79 ? -12.272 3.973 -20.378 1.00 94.25 79 ALA A O 1
ATOM 630 N N . PHE A 1 80 ? -12.320 5.347 -18.607 1.00 91.94 80 PHE A N 1
ATOM 631 C CA . PHE A 1 80 ? -10.921 5.141 -18.242 1.0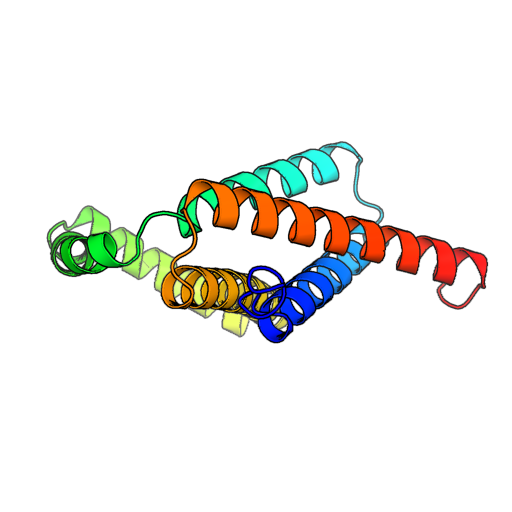0 91.94 80 PHE A CA 1
ATOM 632 C C . PHE A 1 80 ? -10.633 3.692 -17.824 1.00 91.94 80 PHE A C 1
ATOM 634 O O . PHE A 1 80 ? -9.652 3.108 -18.280 1.00 91.94 80 PHE A O 1
ATOM 641 N N . LEU A 1 81 ? -11.496 3.081 -17.006 1.00 89.44 81 LEU A N 1
ATOM 642 C CA . LEU A 1 81 ? -11.369 1.673 -16.621 1.00 89.44 81 LEU A CA 1
ATOM 643 C C . LEU A 1 81 ? -11.501 0.747 -17.832 1.00 89.44 81 LEU A C 1
ATOM 645 O O . LEU A 1 81 ? -10.720 -0.190 -17.967 1.00 89.44 81 LEU A O 1
ATOM 649 N N . PHE A 1 82 ? -12.431 1.037 -18.745 1.00 91.81 82 PHE A N 1
ATOM 650 C CA . PHE A 1 82 ? -12.581 0.286 -19.990 1.00 91.81 82 PHE A CA 1
ATOM 651 C C . PHE A 1 82 ? -11.323 0.371 -20.862 1.00 91.81 82 PHE A C 1
ATOM 653 O O . PHE A 1 82 ? -10.826 -0.644 -21.354 1.00 91.81 82 PHE A O 1
ATOM 660 N N . PHE A 1 83 ? -10.753 1.570 -20.990 1.00 93.81 83 PHE A N 1
ATOM 661 C CA . PHE A 1 83 ? -9.460 1.760 -21.634 1.00 93.81 83 PHE A CA 1
ATOM 662 C C . PHE A 1 83 ? -8.353 0.961 -20.933 1.00 93.81 83 PHE A C 1
ATOM 664 O O . PHE A 1 83 ? -7.568 0.303 -21.609 1.00 93.81 83 PHE A O 1
ATOM 671 N N . LEU A 1 84 ? -8.298 0.961 -19.597 1.00 89.12 84 LEU A N 1
ATOM 672 C CA . LEU A 1 84 ? -7.290 0.218 -18.837 1.00 89.12 84 LEU A CA 1
ATOM 673 C C . LEU A 1 84 ? -7.395 -1.295 -19.088 1.00 89.12 84 LEU A C 1
ATOM 675 O O . LEU A 1 84 ? -6.373 -1.948 -19.293 1.00 89.12 84 LEU A O 1
ATOM 679 N N . ILE A 1 85 ? -8.619 -1.831 -19.132 1.00 90.75 85 ILE A N 1
ATOM 680 C CA . ILE A 1 85 ? -8.895 -3.236 -19.460 1.00 90.75 85 ILE A CA 1
ATOM 681 C C . ILE A 1 85 ? -8.361 -3.575 -20.856 1.00 90.75 85 ILE A C 1
ATOM 683 O O . ILE A 1 85 ? -7.662 -4.575 -21.009 1.00 90.75 85 ILE A O 1
ATOM 687 N N . MET A 1 86 ? -8.644 -2.737 -21.858 1.00 90.25 86 MET A N 1
ATOM 688 C CA . MET A 1 86 ? -8.256 -2.998 -23.250 1.00 90.25 86 MET A CA 1
ATOM 689 C C . MET A 1 86 ? -6.767 -2.761 -23.527 1.00 90.25 86 MET A C 1
ATOM 691 O O . MET A 1 86 ? -6.127 -3.557 -24.208 1.00 90.25 86 MET A O 1
ATOM 695 N N . ALA A 1 87 ? -6.192 -1.675 -23.011 1.00 91.38 87 ALA A N 1
ATOM 696 C CA . ALA A 1 87 ? -4.833 -1.249 -23.340 1.00 91.38 87 ALA A CA 1
ATOM 697 C C . ALA A 1 87 ? -3.769 -1.821 -22.392 1.00 91.38 87 ALA A C 1
ATOM 699 O O . ALA A 1 87 ? -2.623 -2.037 -22.794 1.00 91.38 87 ALA A O 1
ATOM 700 N N . ARG A 1 88 ? -4.104 -2.023 -21.112 1.00 88.06 88 ARG A N 1
ATOM 701 C CA . ARG A 1 88 ? -3.150 -2.380 -20.049 1.00 88.06 88 ARG A CA 1
ATOM 702 C C . ARG A 1 88 ? -3.754 -3.379 -19.057 1.00 88.06 88 ARG A C 1
ATOM 704 O O . ARG A 1 88 ? -3.668 -3.190 -17.845 1.00 88.06 88 ARG A O 1
ATOM 711 N N . PHE A 1 89 ? -4.286 -4.484 -19.576 1.00 83.81 89 PHE A N 1
ATOM 712 C CA . PHE A 1 89 ? -4.993 -5.509 -18.799 1.00 83.81 89 PHE A CA 1
ATOM 713 C C . PHE A 1 89 ? -4.267 -5.972 -17.521 1.00 83.81 89 PHE A C 1
ATOM 715 O O . PHE A 1 89 ? -4.895 -6.103 -16.474 1.00 83.81 89 PHE A O 1
ATOM 722 N N . ARG A 1 90 ? -2.937 -6.163 -17.563 1.00 85.12 90 ARG A N 1
ATOM 723 C CA . ARG A 1 90 ? -2.158 -6.536 -16.363 1.00 85.12 90 ARG A CA 1
ATOM 724 C C . ARG A 1 90 ? -2.216 -5.465 -15.275 1.00 85.12 90 ARG A C 1
ATOM 726 O O . ARG A 1 90 ? -2.526 -5.788 -14.140 1.00 85.12 90 ARG A O 1
ATOM 733 N N . LEU A 1 91 ? -2.011 -4.195 -15.637 1.00 83.69 91 LEU A N 1
ATOM 734 C CA . LEU A 1 91 ? -2.088 -3.089 -14.676 1.00 83.69 91 LEU A CA 1
ATOM 735 C C . LEU A 1 91 ? -3.495 -2.961 -14.078 1.00 83.69 91 LEU A C 1
ATOM 737 O O . LEU A 1 91 ? -3.627 -2.648 -12.895 1.00 83.69 91 LEU A O 1
ATOM 741 N N . PHE A 1 92 ? -4.540 -3.225 -14.871 1.00 85.44 92 PHE A N 1
ATOM 742 C CA . PHE A 1 92 ? -5.914 -3.281 -14.370 1.00 85.44 92 PHE A CA 1
ATOM 743 C C . PHE A 1 92 ? -6.090 -4.377 -13.320 1.00 85.44 92 PHE A C 1
ATOM 745 O O . PHE A 1 92 ? -6.582 -4.088 -12.230 1.00 85.44 92 PHE A O 1
ATOM 752 N N . LEU A 1 93 ? -5.661 -5.605 -13.623 1.00 88.25 93 LEU A N 1
ATOM 753 C CA . LEU A 1 93 ? -5.766 -6.723 -12.689 1.00 88.25 93 LEU A CA 1
ATOM 754 C C . LEU A 1 93 ? -4.961 -6.482 -11.413 1.00 88.25 93 LEU A C 1
ATOM 756 O O . LEU A 1 93 ? -5.507 -6.665 -10.331 1.00 88.25 93 LEU A O 1
ATOM 760 N N . ASP A 1 94 ? -3.718 -6.011 -11.519 1.00 87.88 94 ASP A N 1
ATOM 761 C CA . ASP A 1 94 ? -2.878 -5.729 -10.351 1.00 87.88 94 ASP A CA 1
ATOM 762 C C . ASP A 1 94 ? -3.544 -4.688 -9.437 1.00 87.88 94 ASP A C 1
ATOM 764 O O . ASP A 1 94 ? -3.630 -4.870 -8.222 1.00 87.88 94 ASP A O 1
ATOM 768 N N . THR A 1 95 ? -4.109 -3.630 -10.029 1.00 87.25 95 THR A N 1
ATOM 769 C CA . THR A 1 95 ? -4.846 -2.596 -9.287 1.00 87.25 95 THR A CA 1
ATOM 770 C C . THR A 1 95 ? -6.109 -3.165 -8.637 1.00 87.25 95 THR A C 1
ATOM 772 O O . THR A 1 95 ? -6.384 -2.886 -7.469 1.00 87.25 95 THR A O 1
ATOM 775 N N . LEU A 1 96 ? -6.873 -3.988 -9.364 1.00 89.56 96 LEU A N 1
ATOM 776 C CA . LEU A 1 96 ? -8.086 -4.630 -8.857 1.00 89.56 96 LEU A CA 1
ATOM 777 C C . LEU A 1 96 ? -7.772 -5.560 -7.678 1.00 89.56 96 LEU A C 1
ATOM 779 O O . LEU A 1 96 ? -8.492 -5.541 -6.684 1.00 89.56 96 LEU A O 1
ATOM 783 N N . VAL A 1 97 ? -6.688 -6.335 -7.764 1.00 91.69 97 VAL A N 1
ATOM 784 C CA . VAL A 1 97 ? -6.229 -7.232 -6.696 1.00 91.69 97 VAL A CA 1
ATOM 785 C C . VAL A 1 97 ? -5.814 -6.428 -5.467 1.00 91.69 97 VAL A C 1
ATOM 787 O O . VAL A 1 97 ? -6.264 -6.746 -4.368 1.00 91.69 97 VAL A O 1
ATOM 790 N N . ILE A 1 98 ? -5.045 -5.344 -5.630 1.00 89.81 98 ILE A N 1
ATOM 791 C CA . ILE A 1 98 ? -4.690 -4.452 -4.513 1.00 89.81 98 ILE A CA 1
ATOM 792 C C . ILE A 1 98 ? -5.955 -3.919 -3.828 1.00 89.81 98 ILE A C 1
ATOM 794 O O . ILE A 1 98 ? -6.065 -3.990 -2.599 1.00 89.81 98 ILE A O 1
ATOM 798 N N . ILE A 1 99 ? -6.939 -3.438 -4.598 1.00 89.56 99 ILE A N 1
ATOM 799 C CA . ILE A 1 99 ? -8.215 -2.953 -4.048 1.00 89.56 99 ILE A CA 1
ATOM 800 C C . ILE A 1 99 ? -8.952 -4.080 -3.316 1.00 89.56 99 ILE A C 1
ATOM 802 O O . ILE A 1 99 ? -9.364 -3.892 -2.171 1.00 89.56 99 ILE A O 1
ATOM 806 N N . ALA A 1 100 ? -9.097 -5.244 -3.951 1.00 91.00 100 ALA A N 1
ATOM 807 C CA . ALA A 1 100 ? -9.859 -6.375 -3.433 1.00 91.00 100 ALA A CA 1
ATOM 808 C C . ALA A 1 100 ? -9.280 -6.895 -2.117 1.00 91.00 100 ALA A C 1
ATOM 810 O O . ALA A 1 100 ? -10.011 -7.066 -1.146 1.00 91.00 100 ALA A O 1
ATOM 811 N N . VAL A 1 101 ? -7.964 -7.088 -2.055 1.00 91.94 101 VAL A N 1
ATOM 812 C CA . VAL A 1 101 ? -7.294 -7.588 -0.856 1.00 91.94 101 VAL A CA 1
ATOM 813 C C . VAL A 1 101 ? -7.335 -6.558 0.273 1.00 91.94 101 VAL A C 1
ATOM 815 O O . VAL A 1 101 ? -7.618 -6.914 1.415 1.00 91.94 101 VAL A O 1
ATOM 818 N N . THR A 1 102 ? -7.154 -5.270 -0.033 1.00 88.81 102 THR A N 1
ATOM 819 C CA . THR A 1 102 ? -7.289 -4.208 0.978 1.00 88.81 102 THR A CA 1
ATOM 820 C C . THR A 1 102 ? -8.724 -4.124 1.517 1.00 88.81 102 THR A C 1
ATOM 822 O O . THR A 1 102 ? -8.931 -3.967 2.721 1.00 88.81 102 THR A O 1
ATOM 825 N N . MET A 1 103 ? -9.735 -4.276 0.652 1.00 86.69 103 MET A N 1
ATOM 826 C CA . MET A 1 103 ? -11.139 -4.346 1.071 1.00 86.69 103 MET A CA 1
ATOM 827 C C . MET A 1 103 ? -11.443 -5.599 1.894 1.00 86.69 103 MET A C 1
ATOM 829 O O . MET A 1 103 ? -12.149 -5.493 2.894 1.00 86.69 103 MET A O 1
ATOM 833 N N . LEU A 1 104 ? -10.903 -6.759 1.516 1.00 87.75 104 LEU A N 1
ATOM 834 C CA . LEU A 1 104 ? -11.084 -8.017 2.239 1.00 87.75 104 LEU A CA 1
ATOM 835 C C . LEU A 1 104 ? -10.553 -7.904 3.673 1.00 87.75 104 LEU A C 1
ATOM 837 O O . LEU A 1 104 ? -11.290 -8.154 4.620 1.00 87.75 104 LEU A O 1
ATOM 841 N N . VAL A 1 105 ? -9.320 -7.412 3.833 1.00 87.75 105 VAL A N 1
ATOM 842 C CA . VAL A 1 105 ? -8.701 -7.162 5.145 1.00 87.75 105 VAL A CA 1
ATOM 843 C C . VAL A 1 105 ? -9.572 -6.238 6.002 1.00 87.75 105 VAL A C 1
ATOM 845 O O . VAL A 1 105 ? -9.796 -6.499 7.184 1.00 87.75 105 VAL A O 1
ATOM 848 N N . LYS A 1 106 ? -10.121 -5.172 5.410 1.00 84.25 106 LYS A N 1
ATOM 849 C CA . LYS A 1 106 ? -11.041 -4.263 6.103 1.00 84.25 106 LYS A CA 1
ATOM 850 C C . LYS A 1 106 ? -12.324 -4.968 6.551 1.00 84.25 106 LYS A C 1
ATOM 852 O O . LYS A 1 106 ? -12.732 -4.777 7.695 1.00 84.25 106 LYS A O 1
ATOM 857 N N . ILE A 1 107 ? -12.976 -5.720 5.663 1.00 83.69 107 ILE A N 1
ATOM 858 C CA . ILE A 1 107 ? -14.226 -6.435 5.964 1.00 83.69 107 ILE A CA 1
ATOM 859 C C . ILE A 1 107 ? -13.989 -7.431 7.097 1.00 83.69 107 ILE A C 1
ATOM 861 O O . ILE A 1 107 ? -14.766 -7.466 8.049 1.00 83.69 107 ILE A O 1
ATOM 865 N N . ASP A 1 108 ? -12.878 -8.160 7.051 1.00 85.44 108 ASP A N 1
ATOM 866 C CA . ASP A 1 108 ? -12.526 -9.123 8.084 1.00 85.44 108 ASP A CA 1
ATOM 867 C C . ASP A 1 108 ? -12.251 -8.449 9.439 1.00 85.44 108 ASP A C 1
ATOM 869 O O . ASP A 1 108 ? -12.730 -8.913 10.476 1.00 85.44 108 ASP A O 1
ATOM 873 N N . PHE A 1 109 ? -11.542 -7.312 9.460 1.00 84.06 109 PHE A N 1
ATOM 874 C CA . PHE A 1 109 ? -11.337 -6.547 10.696 1.00 84.06 109 PHE A CA 1
ATOM 875 C C . PHE A 1 109 ? -12.642 -5.985 11.266 1.00 84.06 109 PHE A C 1
ATOM 877 O O . PHE A 1 109 ? -12.821 -5.972 12.487 1.00 84.06 109 PHE A O 1
ATOM 884 N N . GLN A 1 110 ? -13.565 -5.550 10.403 1.00 80.75 110 GLN A N 1
ATOM 885 C CA . GLN A 1 110 ? -14.896 -5.108 10.818 1.00 80.75 110 GLN A CA 1
ATOM 886 C C . GLN A 1 110 ? -15.726 -6.271 11.377 1.00 80.75 110 GLN A C 1
ATOM 888 O O . GLN A 1 110 ? -16.335 -6.117 12.434 1.00 80.75 110 GLN A O 1
ATOM 893 N N . ALA A 1 111 ? -15.698 -7.441 10.731 1.00 81.00 111 ALA A N 1
ATOM 894 C CA . ALA A 1 111 ? -16.385 -8.649 11.191 1.00 81.00 111 ALA A CA 1
ATOM 895 C C . ALA A 1 111 ? -15.852 -9.144 12.547 1.00 81.00 111 ALA A C 1
ATOM 897 O O . ALA A 1 111 ? -16.617 -9.603 13.393 1.00 81.00 111 ALA A O 1
ATOM 898 N N . ALA A 1 112 ? -14.549 -8.993 12.790 1.00 81.38 112 ALA A N 1
ATOM 899 C CA . ALA A 1 112 ? -13.916 -9.352 14.055 1.00 81.38 112 ALA A CA 1
ATOM 900 C C . ALA A 1 112 ? -14.071 -8.289 15.171 1.00 81.38 112 ALA A C 1
ATOM 902 O O . ALA A 1 112 ? -13.646 -8.525 16.311 1.00 81.38 112 ALA A O 1
ATOM 903 N N . GLY A 1 113 ? -14.704 -7.145 14.874 1.00 77.25 113 GLY A N 1
ATOM 904 C CA . GLY A 1 113 ? -15.002 -6.076 15.833 1.00 77.25 113 GLY A CA 1
ATOM 905 C C . GLY A 1 113 ? -13.799 -5.206 16.215 1.00 77.25 113 GLY A C 1
ATOM 906 O O . GLY A 1 113 ? -13.786 -4.627 17.301 1.00 77.25 113 GLY A O 1
ATOM 907 N N . PHE A 1 114 ? -12.770 -5.132 15.366 1.00 78.38 114 PHE A N 1
ATOM 908 C CA . PHE A 1 114 ? -11.591 -4.302 15.624 1.00 78.38 114 PHE A CA 1
ATOM 909 C C . PHE A 1 114 ? -11.875 -2.810 15.430 1.00 78.38 114 PHE A C 1
ATOM 911 O O . PHE A 1 114 ? -12.711 -2.405 14.620 1.00 78.38 114 PHE A O 1
ATOM 918 N N . SER A 1 115 ? -11.130 -1.968 16.154 1.00 80.88 115 SER A N 1
ATOM 919 C CA . SER A 1 115 ? -11.214 -0.519 15.981 1.00 80.88 115 SER A CA 1
ATOM 920 C C . SER A 1 115 ? -10.613 -0.081 14.642 1.00 80.88 115 SER A C 1
ATOM 922 O O . SER A 1 115 ? -9.629 -0.639 14.151 1.00 80.88 115 SER A O 1
ATOM 924 N N . GLN A 1 116 ? -11.192 0.968 14.062 1.00 78.62 116 GLN A N 1
ATOM 925 C CA . GLN A 1 116 ? -10.801 1.501 12.757 1.00 78.62 116 GLN A CA 1
ATOM 926 C C . GLN A 1 116 ? -9.332 1.966 12.719 1.00 78.62 116 GLN A C 1
ATOM 928 O O . GLN A 1 116 ? -8.639 1.745 11.728 1.00 78.62 116 GLN A O 1
ATOM 933 N N . ILE A 1 117 ? -8.836 2.552 13.817 1.00 80.25 117 ILE A N 1
ATOM 934 C CA . ILE A 1 117 ? -7.430 2.967 13.958 1.00 80.25 117 ILE A CA 1
ATOM 935 C C . ILE A 1 117 ? -6.492 1.752 13.939 1.00 80.25 117 ILE A C 1
ATOM 937 O O . ILE A 1 117 ? -5.444 1.804 13.298 1.00 80.25 117 ILE A O 1
ATOM 941 N N . LEU A 1 118 ? -6.855 0.654 14.615 1.00 81.62 118 LEU A N 1
ATOM 942 C CA . LEU A 1 118 ? -6.028 -0.555 14.634 1.00 81.62 118 LEU A CA 1
ATOM 943 C C . LEU A 1 118 ? -6.004 -1.228 13.260 1.00 81.62 118 LEU A C 1
ATOM 945 O O . LEU A 1 118 ? -4.933 -1.611 12.797 1.00 81.62 118 LEU A O 1
ATOM 949 N N . ALA A 1 119 ? -7.153 -1.311 12.584 1.00 82.81 119 ALA A N 1
ATOM 950 C CA . ALA A 1 119 ? -7.237 -1.844 11.226 1.00 82.81 119 ALA A CA 1
ATOM 951 C C . ALA A 1 119 ? -6.377 -1.031 10.243 1.00 82.81 119 ALA A C 1
ATOM 953 O O . ALA A 1 119 ? -5.656 -1.617 9.436 1.00 82.81 119 ALA A O 1
ATOM 954 N N . PHE A 1 120 ? -6.387 0.304 10.351 1.00 85.75 120 PHE A N 1
ATOM 955 C CA . PHE A 1 120 ? -5.531 1.187 9.553 1.00 85.75 120 PHE A CA 1
ATOM 956 C C . PHE A 1 120 ? -4.045 0.886 9.762 1.00 85.75 120 PHE A C 1
ATOM 958 O O . PHE A 1 120 ? -3.329 0.593 8.805 1.00 85.75 120 PHE A O 1
ATOM 965 N N . TRP A 1 121 ? -3.589 0.927 11.018 1.00 85.75 121 TRP A N 1
ATOM 966 C CA . TRP A 1 121 ? -2.179 0.737 11.350 1.00 85.75 121 TRP A CA 1
ATOM 967 C C . TRP A 1 121 ? -1.676 -0.650 10.972 1.00 85.75 121 TRP A C 1
ATOM 969 O O . TRP A 1 121 ? -0.575 -0.773 10.440 1.00 85.75 121 TRP A O 1
ATOM 979 N N . LEU A 1 122 ? -2.484 -1.686 11.199 1.00 86.06 122 LEU A N 1
ATOM 980 C CA . LEU A 1 122 ? -2.106 -3.054 10.871 1.00 86.06 122 LEU A CA 1
ATOM 981 C C . LEU A 1 122 ? -2.040 -3.253 9.351 1.00 86.06 122 LEU A C 1
ATOM 983 O O . LEU A 1 122 ? -1.053 -3.778 8.847 1.00 86.06 122 LEU A O 1
ATOM 987 N N . THR A 1 123 ? -3.022 -2.744 8.602 1.00 86.56 123 THR A N 1
ATOM 988 C CA . THR A 1 123 ? -3.010 -2.802 7.130 1.00 86.56 123 THR A CA 1
ATOM 989 C C . THR A 1 123 ? -1.815 -2.040 6.554 1.00 86.56 123 THR A C 1
ATOM 991 O O . THR A 1 123 ? -1.136 -2.548 5.661 1.00 86.56 123 THR A O 1
ATOM 994 N N . ALA A 1 124 ? -1.500 -0.856 7.090 1.00 88.25 124 ALA A N 1
ATOM 995 C CA . ALA A 1 124 ? -0.333 -0.079 6.678 1.00 88.25 124 ALA A CA 1
ATOM 996 C C . ALA A 1 124 ? 0.976 -0.824 6.977 1.00 88.25 124 ALA A C 1
ATOM 998 O O . ALA A 1 124 ? 1.811 -0.973 6.087 1.00 88.25 124 ALA A O 1
ATOM 999 N N . ALA A 1 125 ? 1.131 -1.356 8.193 1.00 88.38 125 ALA A N 1
ATOM 1000 C CA . ALA A 1 125 ? 2.318 -2.107 8.591 1.00 88.38 125 ALA A CA 1
ATOM 1001 C C . ALA A 1 125 ? 2.548 -3.334 7.695 1.00 88.38 125 ALA A C 1
ATOM 1003 O O . ALA A 1 125 ? 3.658 -3.531 7.203 1.00 88.38 125 ALA A O 1
ATOM 1004 N N . PHE A 1 126 ? 1.503 -4.120 7.419 1.00 88.62 126 PHE A N 1
ATOM 1005 C CA . PHE A 1 126 ? 1.599 -5.283 6.531 1.00 88.62 126 PHE A CA 1
ATOM 1006 C C . PHE A 1 126 ? 1.868 -4.897 5.070 1.00 88.62 126 PHE A C 1
ATOM 1008 O O . PHE A 1 126 ? 2.614 -5.599 4.391 1.00 88.62 126 PHE A O 1
ATOM 1015 N N . SER A 1 127 ? 1.330 -3.772 4.591 1.00 88.25 127 SER A N 1
ATOM 1016 C CA . SER A 1 127 ? 1.599 -3.275 3.232 1.00 88.25 127 SER A CA 1
ATOM 1017 C C . SER A 1 127 ? 3.060 -2.841 3.070 1.00 88.25 127 SER A C 1
ATOM 1019 O O . SER A 1 127 ? 3.714 -3.201 2.091 1.00 88.25 127 SER A O 1
ATOM 1021 N N . PHE A 1 128 ? 3.610 -2.131 4.061 1.00 88.25 128 PHE A N 1
ATOM 1022 C CA . PHE A 1 128 ? 5.027 -1.760 4.079 1.00 88.25 128 PHE A CA 1
ATOM 1023 C C . PHE A 1 128 ? 5.948 -2.971 4.239 1.00 88.25 128 PHE A C 1
ATOM 1025 O O . PHE A 1 128 ? 6.973 -3.043 3.564 1.00 88.25 128 PHE A O 1
ATOM 1032 N N . ALA A 1 129 ? 5.575 -3.939 5.080 1.00 89.56 129 ALA A N 1
ATOM 1033 C CA . ALA A 1 129 ? 6.310 -5.194 5.212 1.00 89.56 129 ALA A CA 1
ATOM 1034 C C . ALA A 1 129 ? 6.321 -5.975 3.889 1.00 89.56 129 ALA A C 1
ATOM 1036 O O . ALA A 1 129 ? 7.381 -6.416 3.450 1.00 89.56 129 ALA A O 1
ATOM 1037 N N . GLY A 1 130 ? 5.170 -6.079 3.215 1.00 87.50 130 GLY A N 1
ATOM 1038 C CA . GLY A 1 130 ? 5.054 -6.696 1.896 1.00 87.50 130 GLY A CA 1
ATOM 1039 C C . GLY A 1 130 ? 5.971 -6.023 0.876 1.00 87.50 130 GLY A C 1
ATOM 1040 O O . GLY A 1 130 ? 6.782 -6.703 0.252 1.00 87.50 130 GLY A O 1
ATOM 1041 N N . LEU A 1 131 ? 5.922 -4.690 0.774 1.00 87.38 131 LEU A N 1
ATOM 1042 C CA . LEU A 1 131 ? 6.818 -3.914 -0.090 1.00 87.38 131 LEU A CA 1
ATOM 1043 C C . LEU A 1 131 ? 8.297 -4.191 0.198 1.00 87.38 131 LEU A C 1
ATOM 1045 O O . LEU A 1 131 ? 9.054 -4.475 -0.729 1.00 87.38 131 LEU A O 1
ATOM 1049 N N . ALA A 1 132 ? 8.703 -4.128 1.468 1.00 88.06 132 ALA A N 1
ATOM 1050 C CA . ALA A 1 132 ? 10.083 -4.369 1.880 1.00 88.06 132 ALA A CA 1
ATOM 1051 C C . ALA A 1 132 ? 10.548 -5.783 1.504 1.00 88.06 132 ALA A C 1
ATOM 1053 O O . ALA A 1 132 ? 11.656 -5.951 0.994 1.00 88.06 132 ALA A O 1
ATOM 1054 N N . LEU A 1 133 ? 9.685 -6.789 1.681 1.00 88.12 133 LEU A N 1
ATOM 1055 C CA . LEU A 1 133 ? 9.956 -8.160 1.247 1.00 88.12 133 LEU A CA 1
ATOM 1056 C C . LEU A 1 133 ? 10.125 -8.262 -0.272 1.00 88.12 133 LEU A C 1
ATOM 1058 O O . LEU A 1 133 ? 10.998 -8.996 -0.724 1.00 88.12 133 LEU A O 1
ATOM 1062 N N . GLY A 1 134 ? 9.365 -7.495 -1.058 1.00 85.81 134 GLY A N 1
ATOM 1063 C CA . GLY A 1 134 ? 9.527 -7.429 -2.515 1.00 85.81 134 GLY A CA 1
ATOM 1064 C C . GLY A 1 134 ? 10.896 -6.889 -2.940 1.00 85.81 134 GLY A C 1
ATOM 1065 O O . GLY A 1 134 ? 11.535 -7.444 -3.832 1.00 85.81 134 GLY A O 1
ATOM 1066 N N . VAL A 1 135 ? 11.392 -5.854 -2.252 1.00 85.88 135 VAL A N 1
ATOM 1067 C CA . VAL A 1 135 ? 12.743 -5.305 -2.490 1.00 85.88 135 VAL A CA 1
ATOM 1068 C C . VAL A 1 135 ? 13.826 -6.299 -2.101 1.00 85.88 135 VAL A C 1
ATOM 1070 O O . VAL A 1 135 ? 14.803 -6.478 -2.829 1.00 85.88 135 VAL A O 1
ATOM 1073 N N . LEU A 1 136 ? 13.665 -6.948 -0.946 1.00 86.62 136 LEU A N 1
ATOM 1074 C CA . LEU A 1 136 ? 14.605 -7.961 -0.481 1.00 86.62 136 LEU A CA 1
ATOM 1075 C C . LEU A 1 136 ? 14.657 -9.146 -1.445 1.00 86.62 136 LEU A C 1
ATOM 1077 O O . LEU A 1 136 ? 15.754 -9.600 -1.757 1.00 86.62 136 LEU A O 1
ATOM 1081 N N . ALA A 1 137 ? 13.508 -9.601 -1.951 1.00 85.19 137 ALA A N 1
ATOM 1082 C CA . ALA A 1 137 ? 13.429 -10.673 -2.937 1.00 85.19 137 ALA A CA 1
ATOM 1083 C C . ALA A 1 137 ? 14.197 -10.318 -4.217 1.00 85.19 137 ALA A C 1
ATOM 1085 O O . ALA A 1 137 ? 15.039 -11.103 -4.647 1.00 85.19 137 ALA A O 1
ATOM 1086 N N . GLU A 1 138 ? 13.993 -9.116 -4.767 1.00 83.88 138 GLU A N 1
ATOM 1087 C CA . GLU A 1 138 ? 14.724 -8.671 -5.961 1.00 83.88 138 GLU A CA 1
ATOM 1088 C C . GLU A 1 138 ? 16.231 -8.573 -5.703 1.00 83.88 138 GLU A C 1
ATOM 1090 O O . GLU A 1 138 ? 17.037 -9.072 -6.486 1.00 83.88 138 GLU A O 1
ATOM 1095 N N . LYS A 1 139 ? 16.637 -7.980 -4.573 1.00 84.06 139 LYS A N 1
ATOM 1096 C CA . LYS A 1 139 ? 18.056 -7.857 -4.214 1.00 84.06 139 LYS A CA 1
ATOM 1097 C C . LYS A 1 139 ? 18.717 -9.226 -4.054 1.00 84.06 139 LYS A C 1
ATOM 1099 O O . LYS A 1 139 ? 19.863 -9.404 -4.461 1.00 84.06 139 LYS A O 1
ATOM 1104 N N . LEU A 1 140 ? 18.006 -10.180 -3.457 1.00 85.06 140 LEU A N 1
ATOM 1105 C CA . LEU A 1 140 ? 18.492 -11.537 -3.251 1.00 85.06 140 LEU A CA 1
ATOM 1106 C C . LEU A 1 140 ? 18.620 -12.266 -4.593 1.00 85.06 140 LEU A C 1
ATOM 1108 O O . LEU A 1 140 ? 19.676 -12.815 -4.888 1.00 85.06 140 LEU A O 1
ATOM 1112 N N . MET A 1 141 ? 17.596 -12.198 -5.444 1.00 81.50 141 MET A N 1
ATOM 1113 C CA . MET A 1 141 ? 17.617 -12.823 -6.767 1.00 81.50 141 MET A CA 1
ATOM 1114 C C . MET A 1 141 ? 18.681 -12.223 -7.701 1.00 81.50 141 MET A C 1
ATOM 1116 O O . MET A 1 141 ? 19.344 -12.976 -8.414 1.00 81.50 141 MET A O 1
ATOM 1120 N N . PHE A 1 142 ? 18.908 -10.906 -7.644 1.00 78.69 142 PHE A N 1
ATOM 1121 C CA . PHE A 1 142 ? 20.013 -10.242 -8.343 1.00 78.69 142 PHE A CA 1
ATOM 1122 C C . PHE A 1 142 ? 21.378 -10.747 -7.850 1.00 78.69 142 PHE A C 1
ATOM 1124 O O . PHE A 1 142 ? 22.249 -11.076 -8.649 1.00 78.69 142 PHE A O 1
ATOM 1131 N N . ASN A 1 143 ? 21.559 -10.873 -6.530 1.00 81.06 143 ASN A N 1
ATOM 1132 C CA . ASN A 1 143 ? 22.822 -11.320 -5.934 1.00 81.06 143 ASN A CA 1
ATOM 1133 C C . ASN A 1 143 ? 23.154 -12.794 -6.240 1.00 81.06 143 ASN A C 1
ATOM 1135 O O . ASN A 1 143 ? 24.323 -13.154 -6.336 1.00 81.06 143 ASN A O 1
ATOM 1139 N N . TYR A 1 144 ? 22.137 -13.644 -6.412 1.00 79.81 144 TYR A N 1
ATOM 1140 C CA . TYR A 1 144 ? 22.301 -15.047 -6.812 1.00 79.81 144 TYR A CA 1
ATOM 1141 C C . TYR A 1 144 ? 22.351 -15.255 -8.337 1.00 79.81 144 TYR A C 1
ATOM 1143 O O . TYR A 1 144 ? 22.400 -16.398 -8.787 1.00 79.81 144 TYR A O 1
ATOM 1151 N N . GLY A 1 145 ? 22.337 -14.184 -9.142 1.00 68.31 145 GLY A N 1
ATOM 1152 C CA . GLY A 1 145 ? 22.413 -14.273 -10.606 1.00 68.31 145 GLY A CA 1
ATOM 1153 C C . GLY A 1 145 ? 21.201 -14.945 -11.263 1.00 68.31 145 GLY A C 1
ATOM 1154 O O . GLY A 1 145 ? 21.288 -15.384 -12.406 1.00 68.31 145 GLY A O 1
ATOM 1155 N N . LEU A 1 146 ? 20.071 -15.042 -10.554 1.00 67.25 146 LEU A N 1
ATOM 1156 C CA . LEU A 1 146 ? 18.833 -15.646 -11.065 1.00 67.25 146 LEU A CA 1
ATOM 1157 C C . LEU A 1 146 ? 18.077 -14.713 -12.023 1.00 67.25 146 LEU A C 1
ATOM 1159 O O . LEU A 1 146 ? 17.147 -15.144 -12.705 1.00 67.25 146 LEU A O 1
ATOM 1163 N N . ILE A 1 147 ? 18.457 -13.435 -12.070 1.00 62.06 147 ILE A N 1
ATOM 1164 C CA . ILE A 1 147 ? 17.859 -12.414 -12.927 1.00 62.06 147 ILE A CA 1
ATOM 1165 C C . ILE A 1 147 ? 18.989 -11.516 -13.441 1.00 62.06 147 ILE A C 1
ATOM 1167 O O . ILE A 1 147 ? 19.800 -11.046 -12.642 1.00 62.06 147 ILE A O 1
ATOM 1171 N N . PHE A 1 148 ? 19.042 -11.311 -14.760 1.00 55.16 148 PHE A N 1
ATOM 1172 C CA . PHE A 1 148 ? 19.966 -10.392 -15.437 1.00 55.16 148 PHE A CA 1
ATOM 1173 C C . PHE A 1 148 ? 19.419 -8.959 -15.457 1.00 55.16 148 PHE A C 1
ATOM 1175 O O . PHE A 1 148 ? 18.191 -8.804 -15.679 1.00 55.16 148 PHE A O 1
#

Radius of gyration: 17.86 Å; chains: 1; bounding box: 51×33×47 Å

Foldseek 3Di:
DVVVVLQPVVLLVLLLQLLLQVLLVCLVVVDDPVVVVVVLVVQLVVLVVLLPDVVVVVVCVVVQPPDPVSVVVVVVVVVVLVCCCVPPVPVSVSVVSNVVSSNVLSVSCVVSVHDSVVSSVSSSVSSVNSSVNNNVVNVVCVVVVVDD